Protein AF-A0A7X9H7F0-F1 (afdb_monomer_lite)

pLDDT: mean 79.14, std 11.15, range [50.72, 95.81]

Secondary structure (DSSP, 8-state):
-HHHHHHHHHHHHHHHHHHH--TTTSS--TTTTT-TT----PPPPTT-----HHHHTT--HHHHHHT--TTTTT-TT-----PPPTT-----S--BPP--TT--S----EEEEESSPP----TTEEEEE--

Foldseek 3Di:
DVVVVVVVVVVVVVVVVVVVDPPPPDPDDCVNVVNPVPDDDDDDDPPGDDDPCVVVPPDDPVNVVVVDDCVNVVNPVPDPDPDADPVGDDDDDFAAAPPPPPDPDQEAGGEAEECDDDDDDDRRHHYDHDD

Radius of gyration: 42.51 Å; chains: 1; bounding box: 80×31×120 Å

Sequence (131 aa):
QAKAEAAAGAVQAELNTHKADKANPHGTTKAQIGLGNVDNKKQLGATEQAVDSAKLEGNTLAQVRAGVTKANVGLANVDNVKQMPISGGTFTGVAVAQANTSYTTRQLRNVIMSTANPSGGSNGDIWIKYK

Structure (mmCIF, N/CA/C/O backbone):
data_AF-A0A7X9H7F0-F1
#
_entry.id   AF-A0A7X9H7F0-F1
#
loop_
_atom_site.group_PDB
_atom_site.id
_atom_site.type_symbol
_atom_site.label_atom_id
_atom_site.label_alt_id
_atom_site.label_comp_id
_atom_site.label_asym_id
_atom_site.label_entity_id
_atom_site.label_seq_id
_atom_site.pdbx_PDB_ins_code
_atom_site.Cartn_x
_atom_site.Cartn_y
_atom_site.Cartn_z
_atom_site.occupancy
_atom_site.B_iso_or_equiv
_atom_site.auth_seq_id
_atom_site.auth_comp_id
_atom_site.auth_asym_id
_atom_site.auth_atom_id
_atom_site.pdbx_PDB_model_num
ATOM 1 N N . GLN A 1 1 ? -39.398 23.321 75.894 1.00 70.38 1 GLN A N 1
ATOM 2 C CA . GLN A 1 1 ? -38.224 22.428 75.846 1.00 70.38 1 GLN A CA 1
ATOM 3 C C . GLN A 1 1 ? -38.533 21.149 75.063 1.00 70.38 1 GLN A C 1
ATOM 5 O O . GLN A 1 1 ? -38.054 21.044 73.944 1.00 70.38 1 GLN A O 1
ATOM 10 N N . ALA A 1 2 ? -39.475 20.307 75.509 1.00 80.81 2 ALA A N 1
ATOM 11 C CA . ALA A 1 2 ? -39.865 19.065 74.814 1.00 80.81 2 ALA A CA 1
ATOM 12 C C . ALA A 1 2 ? -40.234 19.207 73.314 1.00 80.81 2 ALA A C 1
ATOM 14 O O . ALA A 1 2 ? -39.864 18.377 72.492 1.00 80.81 2 ALA A O 1
ATOM 15 N N . LYS A 1 3 ? -40.926 20.288 72.918 1.00 86.44 3 LYS A N 1
ATOM 16 C CA . LYS A 1 3 ? -41.304 20.528 71.508 1.00 86.44 3 LYS A CA 1
ATOM 17 C C . LYS A 1 3 ? -40.102 20.823 70.593 1.00 86.44 3 LYS A C 1
ATOM 19 O O . LYS A 1 3 ? -40.133 20.474 69.419 1.00 86.44 3 LYS A O 1
ATOM 24 N N . ALA A 1 4 ? -39.058 21.468 71.118 1.00 81.81 4 ALA A N 1
ATOM 25 C CA . ALA A 1 4 ? -37.856 21.807 70.353 1.00 81.81 4 ALA A CA 1
ATOM 26 C C . ALA A 1 4 ? -36.944 20.584 70.170 1.00 81.81 4 ALA A C 1
ATOM 28 O O . ALA A 1 4 ? -36.396 20.377 69.093 1.00 81.81 4 ALA A O 1
ATOM 29 N N . GLU A 1 5 ? -36.849 19.736 71.195 1.00 86.69 5 GLU A N 1
ATOM 30 C CA . GLU A 1 5 ? -36.119 18.463 71.142 1.00 86.69 5 GLU A CA 1
ATOM 31 C C . GLU A 1 5 ? -36.771 17.487 70.152 1.00 86.69 5 GLU A C 1
ATOM 33 O O . GLU A 1 5 ? -36.079 16.867 69.346 1.00 86.69 5 GLU A O 1
ATOM 38 N N . ALA A 1 6 ? -38.108 17.427 70.130 1.00 89.44 6 ALA A N 1
ATOM 39 C CA . ALA A 1 6 ? -38.850 16.648 69.140 1.00 89.44 6 ALA A CA 1
ATOM 40 C C . ALA A 1 6 ? -38.603 17.136 67.698 1.00 89.44 6 ALA A C 1
ATOM 42 O O . ALA A 1 6 ? -38.413 16.323 66.794 1.00 89.44 6 ALA A O 1
ATOM 43 N N . ALA A 1 7 ? -38.550 18.457 67.481 1.00 89.44 7 ALA A N 1
ATOM 44 C CA . ALA A 1 7 ? -38.240 19.032 66.172 1.00 89.44 7 ALA A CA 1
ATOM 45 C C . ALA A 1 7 ? -36.798 18.722 65.728 1.00 89.44 7 ALA A C 1
ATOM 47 O O . ALA A 1 7 ? -36.576 18.365 64.573 1.00 89.44 7 ALA A O 1
ATOM 48 N N . ALA A 1 8 ? -35.826 18.788 66.643 1.00 92.06 8 ALA A N 1
ATOM 49 C CA . ALA A 1 8 ? -34.439 18.423 66.352 1.00 92.06 8 ALA A CA 1
ATOM 50 C C . ALA A 1 8 ? -34.296 16.935 65.980 1.00 92.06 8 ALA A C 1
ATOM 52 O O . ALA A 1 8 ? -33.571 16.598 65.043 1.00 92.06 8 ALA A O 1
ATOM 53 N N . GLY A 1 9 ? -35.030 16.048 66.662 1.00 94.12 9 GLY A N 1
ATOM 54 C CA . GLY A 1 9 ? -35.072 14.620 66.334 1.00 94.12 9 GLY A CA 1
ATOM 55 C C . GLY A 1 9 ? -35.642 14.338 64.940 1.00 94.12 9 GLY A C 1
ATOM 56 O O . GLY A 1 9 ? -35.076 13.533 64.200 1.00 94.12 9 GLY A O 1
ATOM 57 N N . ALA A 1 10 ? -36.713 15.037 64.550 1.00 94.69 10 ALA A N 1
ATOM 58 C CA . ALA A 1 10 ? -37.312 14.911 63.220 1.00 94.69 10 ALA A CA 1
ATOM 59 C C . ALA A 1 10 ? -36.349 15.362 62.108 1.00 94.69 10 ALA A C 1
ATOM 61 O O . ALA A 1 10 ? -36.121 14.618 61.156 1.00 94.69 10 ALA A O 1
ATOM 62 N N . VAL A 1 11 ? -35.699 16.519 62.280 1.00 95.31 11 VAL A N 1
ATOM 63 C CA . VAL A 1 11 ? -34.692 17.024 61.329 1.00 95.31 11 VAL A CA 1
ATOM 64 C C . VAL A 1 11 ? -33.519 16.050 61.194 1.00 95.31 11 VAL A C 1
ATOM 66 O O . VAL A 1 11 ? -33.039 15.798 60.090 1.00 95.31 11 VAL A O 1
ATOM 69 N N . GLN A 1 12 ? -33.062 15.451 62.297 1.00 95.81 12 GLN A N 1
ATOM 70 C CA . GLN A 1 12 ? -31.977 14.471 62.252 1.00 95.81 12 GLN A CA 1
ATOM 71 C C . GLN A 1 12 ? -32.380 13.191 61.502 1.00 95.81 12 GLN A C 1
ATOM 73 O O . GLN A 1 12 ? -31.561 12.625 60.772 1.00 95.81 12 GLN A O 1
ATOM 78 N N . ALA A 1 13 ? -33.629 12.744 61.651 1.00 95.31 13 ALA A N 1
ATOM 79 C CA . ALA A 1 13 ? -34.166 11.594 60.926 1.00 95.31 13 ALA A CA 1
ATOM 80 C C . ALA A 1 13 ? -34.291 11.872 59.417 1.00 95.31 13 ALA A C 1
ATOM 82 O O . ALA A 1 13 ? -33.891 11.035 58.603 1.00 95.31 13 ALA A O 1
ATOM 83 N N . GLU A 1 14 ? -34.764 13.061 59.039 1.00 94.00 14 GLU A N 1
ATOM 84 C CA . GLU A 1 14 ? -34.819 13.507 57.641 1.00 94.00 14 GLU A CA 1
ATOM 85 C C . GLU A 1 14 ? -33.419 13.613 57.028 1.00 94.00 14 GLU A C 1
ATOM 87 O O . GLU A 1 14 ? -33.189 13.117 55.926 1.00 94.00 14 GLU A O 1
ATOM 92 N N . LEU A 1 15 ? -32.446 14.165 57.760 1.00 91.88 15 LEU A N 1
ATOM 93 C CA . LEU A 1 15 ? -31.061 14.266 57.295 1.00 91.88 15 LEU A CA 1
ATOM 94 C C . LEU A 1 15 ? -30.416 12.886 57.101 1.00 91.88 15 LEU A C 1
ATOM 96 O O . LEU A 1 15 ? -29.683 12.669 56.136 1.00 91.88 15 LEU A O 1
ATOM 100 N N . ASN A 1 16 ? -30.677 11.943 58.009 1.00 92.75 16 ASN A N 1
ATOM 101 C CA . ASN A 1 16 ? -30.185 10.571 57.884 1.00 92.75 16 ASN A CA 1
ATOM 102 C C . ASN A 1 16 ? -30.817 9.865 56.681 1.00 92.75 16 ASN A C 1
ATOM 104 O O . ASN A 1 16 ? -30.112 9.181 55.940 1.00 92.75 16 ASN A O 1
ATOM 108 N N . THR A 1 17 ? -32.111 10.096 56.454 1.00 89.38 17 THR A N 1
ATOM 109 C CA . THR A 1 17 ? -32.832 9.600 55.276 1.00 89.38 17 THR A CA 1
ATOM 110 C C . THR A 1 17 ? -32.236 10.182 53.999 1.00 89.38 17 THR A C 1
ATOM 112 O O . THR A 1 17 ? -31.879 9.426 53.106 1.00 89.38 17 THR A O 1
ATOM 115 N N . HIS A 1 18 ? -32.010 11.496 53.941 1.00 84.00 18 HIS A N 1
ATOM 116 C CA . HIS A 1 18 ? -31.382 12.158 52.798 1.00 84.00 18 HIS A CA 1
ATOM 117 C C . HIS A 1 18 ? -29.958 11.643 52.521 1.00 84.00 18 HIS A C 1
ATOM 119 O O . HIS A 1 18 ? -29.608 11.376 51.377 1.00 84.00 18 HIS A O 1
ATOM 125 N N . LYS A 1 19 ? -29.132 11.440 53.559 1.00 84.62 19 LYS A N 1
ATOM 126 C CA . LYS A 1 19 ? -27.779 10.865 53.407 1.00 84.62 19 LYS A CA 1
ATOM 127 C C . LYS A 1 19 ? -27.803 9.425 52.874 1.00 84.62 19 LYS A C 1
ATOM 129 O O . LYS A 1 19 ? -26.886 9.023 52.143 1.00 84.62 19 LYS A O 1
ATOM 134 N N . ALA A 1 20 ? -28.811 8.653 53.277 1.00 82.81 20 ALA A N 1
ATOM 135 C CA . ALA A 1 20 ? -29.013 7.268 52.867 1.00 82.81 20 ALA A CA 1
ATOM 136 C C . ALA A 1 20 ? -29.702 7.142 51.500 1.00 82.81 20 ALA A C 1
ATOM 138 O O . ALA A 1 20 ? -29.541 6.114 50.844 1.00 82.81 20 ALA A O 1
ATOM 139 N N . ASP A 1 21 ? -30.419 8.174 51.054 1.00 79.25 21 ASP A N 1
ATOM 140 C CA . ASP A 1 21 ? -31.083 8.195 49.759 1.00 79.25 21 ASP A CA 1
ATOM 141 C C . ASP A 1 21 ? -30.048 8.205 48.621 1.00 79.25 21 ASP A C 1
ATOM 143 O O . ASP A 1 21 ? -29.291 9.156 48.413 1.00 79.25 21 ASP A O 1
ATOM 147 N N . LYS A 1 22 ? -29.985 7.086 47.897 1.00 72.88 22 LYS A N 1
ATOM 148 C CA . LYS A 1 22 ? -29.167 6.902 46.689 1.00 72.88 22 LYS A CA 1
ATOM 149 C C . LYS A 1 22 ? -30.017 6.887 45.418 1.00 72.88 22 LYS A C 1
ATOM 151 O O . LYS A 1 22 ? -29.474 6.693 44.333 1.00 72.88 22 LYS A O 1
ATOM 156 N N . ALA A 1 23 ? -31.328 7.100 45.525 1.00 70.88 23 ALA A N 1
ATOM 157 C CA . ALA A 1 23 ? -32.246 7.021 44.398 1.00 70.88 23 ALA A CA 1
ATOM 158 C C . ALA A 1 23 ? -32.170 8.249 43.467 1.00 70.88 23 ALA A C 1
ATOM 160 O O . ALA A 1 23 ? -32.681 8.166 42.350 1.00 70.88 23 ALA A O 1
ATOM 161 N N . ASN A 1 24 ? -31.525 9.361 43.871 1.00 55.06 24 ASN A N 1
ATOM 162 C CA . ASN A 1 24 ? -31.467 10.583 43.054 1.00 55.06 24 ASN A CA 1
ATOM 163 C C . ASN A 1 24 ? -30.353 11.607 43.422 1.00 55.06 24 ASN A C 1
ATOM 165 O O . ASN A 1 24 ? -30.490 12.352 44.387 1.00 55.06 24 ASN A O 1
ATOM 169 N N . PRO A 1 25 ? -29.299 11.753 42.603 1.00 68.06 25 PRO A N 1
ATOM 170 C CA . PRO A 1 25 ? -28.444 10.686 42.140 1.00 68.06 25 PRO A CA 1
ATOM 171 C C . PRO A 1 25 ? -27.138 10.653 42.953 1.00 68.06 25 PRO A C 1
ATOM 173 O O . PRO A 1 25 ? -26.288 11.539 42.858 1.00 68.06 25 PRO A O 1
ATOM 176 N N . HIS A 1 26 ? -26.923 9.541 43.653 1.00 62.28 26 HIS A N 1
ATOM 177 C CA . HIS A 1 26 ? -25.583 9.009 43.876 1.00 62.28 26 HIS A CA 1
ATOM 178 C C . HIS A 1 26 ? -25.557 7.590 43.307 1.00 62.28 26 HIS A C 1
ATOM 180 O O . HIS A 1 26 ? -26.341 6.749 43.726 1.00 62.28 26 HIS A O 1
ATOM 186 N N . GLY A 1 27 ? -24.653 7.322 42.361 1.00 69.12 27 GLY A N 1
ATOM 187 C CA . GLY A 1 27 ? -24.560 6.011 41.707 1.00 69.12 27 GLY A CA 1
ATOM 188 C C . GLY A 1 27 ? -25.457 5.851 40.478 1.00 69.12 27 GLY A C 1
ATOM 189 O O . GLY A 1 27 ? -25.874 4.736 40.180 1.00 69.12 27 GLY A O 1
ATOM 190 N N . THR A 1 28 ? -25.745 6.943 39.757 1.00 80.56 28 THR A N 1
ATOM 191 C CA . THR A 1 28 ? -26.456 6.894 38.474 1.00 80.56 28 THR A CA 1
ATOM 192 C C . THR A 1 28 ? -25.793 5.882 37.543 1.00 80.56 28 THR A C 1
ATOM 194 O O . THR A 1 28 ? -24.600 5.951 37.251 1.00 80.56 28 THR A O 1
ATOM 197 N N . THR A 1 29 ? -26.578 4.924 37.080 1.00 79.81 29 THR A N 1
ATOM 198 C CA . THR A 1 29 ? -26.156 3.871 36.166 1.00 79.81 29 THR A CA 1
ATOM 199 C C . THR A 1 29 ? -26.287 4.345 34.724 1.00 79.81 29 THR A C 1
ATOM 201 O O . THR A 1 29 ? -27.082 5.229 34.402 1.00 79.81 29 THR A O 1
ATOM 204 N N . LYS A 1 30 ? -25.551 3.707 33.813 1.00 85.31 30 LYS A N 1
ATOM 205 C CA . LYS A 1 30 ? -25.670 3.971 32.373 1.00 85.31 30 LYS A CA 1
ATOM 206 C C . LYS A 1 30 ? -27.099 3.804 31.860 1.00 85.31 30 LYS A C 1
ATOM 208 O O . LYS A 1 30 ? -27.536 4.584 31.023 1.00 85.31 30 LYS A O 1
ATOM 213 N N . ALA A 1 31 ? -27.832 2.824 32.389 1.00 84.25 31 ALA A N 1
ATOM 214 C CA . ALA A 1 31 ? -29.228 2.598 32.035 1.00 84.25 31 ALA A CA 1
ATOM 215 C C . ALA A 1 31 ? -30.110 3.808 32.385 1.00 84.25 31 ALA A C 1
ATOM 217 O O . ALA A 1 31 ? -30.917 4.226 31.560 1.00 84.25 31 ALA A O 1
ATOM 218 N N . GLN A 1 32 ? -29.906 4.419 33.558 1.00 83.31 32 GLN A N 1
ATOM 219 C CA . GLN A 1 32 ? -30.696 5.569 34.020 1.00 83.31 32 GLN A CA 1
ATOM 220 C C . GLN A 1 32 ? -30.533 6.818 33.145 1.00 83.31 32 GLN A C 1
ATOM 222 O O . GLN A 1 32 ? -31.470 7.598 33.031 1.00 83.31 32 GLN A O 1
ATOM 227 N N . ILE A 1 33 ? -29.376 7.000 32.504 1.00 86.44 33 ILE A N 1
ATOM 228 C CA . ILE A 1 33 ? -29.113 8.128 31.593 1.00 86.44 33 ILE A CA 1
ATOM 229 C C . ILE A 1 33 ? -29.274 7.753 30.111 1.00 86.44 33 ILE A C 1
ATOM 231 O O . ILE A 1 33 ? -28.800 8.474 29.238 1.00 86.44 33 ILE A O 1
ATOM 235 N N . GLY A 1 34 ? -29.904 6.610 29.808 1.00 87.81 34 GLY A N 1
ATOM 236 C CA . GLY A 1 34 ? -30.136 6.158 28.429 1.00 87.81 34 GLY A CA 1
ATOM 237 C C . GLY A 1 34 ? -28.879 5.674 27.693 1.00 87.81 34 GLY A C 1
ATOM 238 O O . GLY A 1 34 ? -28.929 5.406 26.498 1.00 87.81 34 GLY A O 1
ATOM 239 N N . LEU A 1 35 ? -27.756 5.510 28.396 1.00 89.25 35 LEU A N 1
ATOM 240 C CA . LEU A 1 35 ? -26.477 5.032 27.861 1.00 89.25 35 LEU A CA 1
ATOM 241 C C . LEU A 1 35 ? -26.254 3.532 28.113 1.00 89.25 35 LEU A C 1
ATOM 243 O O . LEU A 1 35 ? -25.117 3.066 28.088 1.00 89.25 35 LEU A O 1
ATOM 247 N N . GLY A 1 36 ? -27.315 2.763 28.384 1.00 88.81 36 GLY A N 1
ATOM 248 C CA . GLY A 1 36 ? -27.226 1.343 28.756 1.00 88.81 36 GLY A CA 1
ATOM 249 C C . GLY A 1 36 ? -26.474 0.469 27.743 1.00 88.81 36 GLY A C 1
ATOM 250 O O . GLY A 1 36 ? -25.780 -0.457 28.145 1.00 88.81 36 GLY A O 1
ATOM 251 N N . ASN A 1 37 ? -26.541 0.823 26.457 1.00 90.69 37 ASN A N 1
ATOM 252 C CA . ASN A 1 37 ? -25.851 0.124 25.366 1.00 90.69 37 ASN A CA 1
ATOM 253 C C . ASN A 1 37 ? -24.471 0.715 25.028 1.00 90.69 37 ASN A C 1
ATOM 255 O O . ASN A 1 37 ? -23.821 0.258 24.092 1.00 90.69 37 ASN A O 1
ATOM 259 N N . VAL A 1 38 ? -24.035 1.767 25.727 1.00 86.19 38 VAL A N 1
ATOM 260 C CA . VAL A 1 38 ? -22.776 2.453 25.426 1.00 86.19 38 VAL A CA 1
ATOM 261 C C . VAL A 1 38 ? -21.656 1.838 26.252 1.00 86.19 38 VAL A C 1
ATOM 263 O O . VAL A 1 38 ? -21.650 1.918 27.483 1.00 86.19 38 VAL A O 1
ATOM 266 N N . ASP A 1 39 ? -20.667 1.261 25.577 1.00 83.56 39 ASP A N 1
ATOM 267 C CA . ASP A 1 39 ? -19.459 0.729 26.206 1.00 83.56 39 ASP A CA 1
ATOM 268 C C . ASP A 1 39 ? -18.607 1.830 26.854 1.00 83.56 39 ASP A C 1
ATOM 270 O O . ASP A 1 39 ? -18.569 2.968 26.395 1.00 83.56 39 ASP A O 1
ATOM 274 N N . ASN A 1 40 ? -17.882 1.498 27.931 1.00 81.56 40 ASN A N 1
ATOM 275 C CA . ASN A 1 40 ? -16.897 2.421 28.510 1.00 81.56 40 ASN A CA 1
ATOM 276 C C . ASN A 1 40 ? -15.524 2.172 27.875 1.00 81.56 40 ASN A C 1
ATOM 278 O O . ASN A 1 40 ? -14.730 1.390 28.399 1.00 81.56 40 ASN A O 1
ATOM 282 N N . LYS A 1 41 ? -15.262 2.788 26.723 1.00 82.38 41 LYS A N 1
ATOM 283 C CA . LYS A 1 41 ? -13.976 2.675 26.018 1.00 82.38 41 LYS A CA 1
ATOM 284 C C . LYS A 1 41 ? -13.304 4.044 25.931 1.00 82.38 41 LYS A C 1
ATOM 286 O O . LYS A 1 41 ? -13.987 5.066 25.911 1.00 82.38 41 LYS A O 1
ATOM 291 N N . LYS A 1 42 ? -11.965 4.061 25.876 1.00 81.19 42 LYS A N 1
ATOM 292 C CA . LYS A 1 42 ? -11.192 5.287 25.619 1.00 81.19 42 LYS A CA 1
ATOM 293 C C . LYS A 1 42 ? -11.671 5.883 24.294 1.00 81.19 42 LYS A C 1
ATOM 295 O O . LYS A 1 42 ? -11.562 5.236 23.257 1.00 81.19 42 LYS A O 1
ATOM 300 N N . GLN A 1 43 ? -12.210 7.096 24.347 1.00 81.25 43 GLN A N 1
ATOM 301 C CA . GLN A 1 43 ? -12.501 7.872 23.146 1.00 81.25 43 GLN A CA 1
ATOM 302 C C . GLN A 1 43 ? -11.195 8.423 22.572 1.00 81.25 43 GLN A C 1
ATOM 304 O O . GLN A 1 43 ? -10.237 8.668 23.311 1.00 81.25 43 GLN A O 1
ATOM 309 N N . LEU A 1 44 ? -11.155 8.596 21.252 1.00 81.31 44 LEU A N 1
ATOM 310 C CA . LEU A 1 44 ? -10.027 9.254 20.610 1.00 81.31 44 LEU A CA 1
ATOM 311 C C . LEU A 1 44 ? -9.976 10.731 21.016 1.00 81.31 44 LEU A C 1
ATOM 313 O O . LEU A 1 44 ? -10.999 11.416 21.027 1.00 81.31 44 LEU A O 1
ATOM 317 N N . GLY A 1 45 ? -8.786 11.217 21.353 1.00 83.50 45 GLY A N 1
ATOM 318 C CA . GLY A 1 45 ? -8.524 12.636 21.571 1.00 83.50 45 GLY A CA 1
ATOM 319 C C . GLY A 1 45 ? -8.620 13.438 20.270 1.00 83.50 45 GLY A C 1
ATOM 320 O O . GLY A 1 45 ? -8.527 12.886 19.180 1.00 83.50 45 GLY A O 1
ATOM 321 N N . ALA A 1 46 ? -8.753 14.763 20.379 1.00 81.38 46 ALA A N 1
ATOM 322 C CA . ALA A 1 46 ? -8.959 15.662 19.233 1.00 81.38 46 ALA A CA 1
ATOM 323 C C . ALA A 1 46 ? -7.841 15.625 18.168 1.00 81.38 46 ALA A C 1
ATOM 325 O O . ALA A 1 46 ? -8.052 16.058 17.039 1.00 81.38 46 ALA A O 1
ATOM 326 N N . THR A 1 47 ? -6.654 15.130 18.524 1.00 83.62 47 THR A N 1
ATOM 327 C CA . THR A 1 47 ? -5.500 14.974 17.626 1.00 83.62 47 THR A CA 1
ATOM 328 C C . THR A 1 47 ? -5.219 13.518 17.251 1.00 83.62 47 THR A C 1
ATOM 330 O O . THR A 1 47 ? -4.333 13.257 16.438 1.00 83.62 47 THR A O 1
ATOM 333 N N . GLU A 1 48 ? -5.949 12.564 17.831 1.00 80.12 48 GLU A N 1
ATOM 334 C CA . GLU A 1 48 ? -5.830 11.151 17.492 1.00 80.12 48 GLU A CA 1
ATOM 335 C C . GLU A 1 48 ? -6.685 10.872 16.247 1.00 80.12 48 GLU A C 1
ATOM 337 O O . GLU A 1 48 ? -7.814 11.344 16.123 1.00 80.12 48 GLU A O 1
ATOM 342 N N . GLN A 1 49 ? -6.148 10.102 15.301 1.00 77.75 49 GLN A N 1
ATOM 343 C CA . GLN A 1 49 ? -6.886 9.686 14.110 1.00 77.75 49 GLN A CA 1
ATOM 344 C C . GLN A 1 49 ? -7.420 8.279 14.314 1.00 77.75 49 GLN A C 1
ATOM 346 O O . GLN A 1 49 ? -6.686 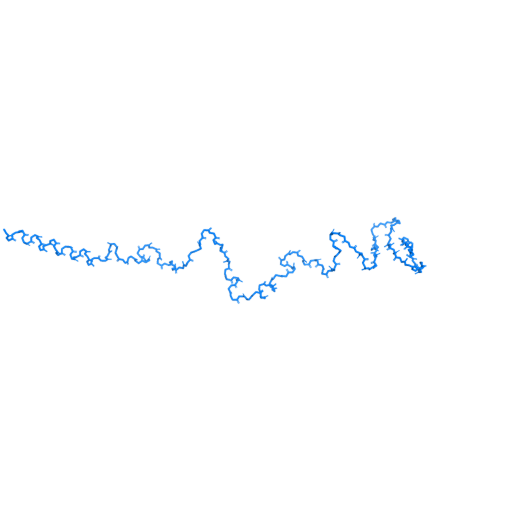7.390 14.751 1.00 77.75 49 GLN A O 1
ATOM 351 N N . ALA A 1 50 ? -8.694 8.077 13.980 1.00 70.38 50 ALA A N 1
ATOM 352 C CA . ALA A 1 50 ? -9.279 6.749 13.951 1.00 70.38 50 ALA A CA 1
ATOM 353 C C . ALA A 1 50 ? -8.593 5.970 12.832 1.00 70.38 50 ALA A C 1
ATOM 355 O O . ALA A 1 50 ? -8.880 6.158 11.651 1.00 70.38 50 ALA A O 1
ATOM 356 N N . VAL A 1 51 ? -7.649 5.117 13.206 1.00 69.81 51 VAL A N 1
ATOM 357 C CA . VAL A 1 51 ? -7.224 4.037 12.330 1.00 69.81 51 VAL A CA 1
ATOM 358 C C . VAL A 1 51 ? -8.304 2.966 12.397 1.00 69.81 51 VAL A C 1
ATOM 360 O O . VAL A 1 51 ? -8.847 2.700 13.467 1.00 69.81 51 VAL A O 1
ATOM 363 N N . ASP A 1 52 ? -8.650 2.378 11.254 1.00 69.06 52 ASP A N 1
ATOM 364 C CA . ASP A 1 52 ? -9.472 1.170 11.223 1.00 69.06 52 ASP A CA 1
ATOM 365 C C . ASP A 1 52 ? -8.635 0.043 11.834 1.00 69.06 52 ASP A C 1
ATOM 367 O O . ASP A 1 52 ? -7.918 -0.683 11.138 1.00 69.06 52 ASP A O 1
ATOM 371 N N . SER A 1 53 ? -8.645 -0.027 13.165 1.00 61.34 53 SER A N 1
ATOM 372 C CA . SER A 1 53 ? -7.861 -0.981 13.931 1.00 61.34 53 SER A CA 1
ATOM 373 C C . SER A 1 53 ? -8.206 -2.396 13.496 1.00 61.34 53 SER A C 1
ATOM 375 O O . SER A 1 53 ? -7.320 -3.224 13.468 1.00 61.34 53 SER A O 1
ATOM 377 N N . ALA A 1 54 ? -9.419 -2.677 13.011 1.00 64.75 54 ALA A N 1
ATOM 378 C CA . ALA A 1 54 ? -9.769 -4.003 12.503 1.00 64.75 54 ALA A CA 1
ATOM 379 C C . ALA A 1 54 ? -8.917 -4.443 11.294 1.00 64.75 54 ALA A C 1
ATOM 381 O O . ALA A 1 54 ? -8.745 -5.639 11.064 1.00 64.75 54 ALA A O 1
ATOM 382 N N . LYS A 1 55 ? -8.349 -3.502 10.526 1.00 65.19 55 LYS A N 1
ATOM 383 C CA . LYS A 1 55 ? -7.424 -3.808 9.418 1.00 65.19 55 LYS A CA 1
ATOM 384 C C . LYS A 1 55 ? -5.970 -3.963 9.864 1.00 65.19 55 LYS A C 1
ATOM 386 O O . LYS A 1 55 ? -5.180 -4.580 9.147 1.00 65.19 55 LYS A O 1
ATOM 391 N N . LEU A 1 56 ? -5.601 -3.407 11.017 1.00 70.69 56 LEU A N 1
ATOM 392 C CA . LEU A 1 56 ? -4.215 -3.348 11.498 1.00 70.69 56 LEU A CA 1
ATOM 393 C C . LEU A 1 56 ? -3.959 -4.239 12.726 1.00 70.69 56 LEU A C 1
ATOM 395 O O . LEU A 1 56 ? -2.857 -4.756 12.887 1.00 70.69 56 LEU A O 1
ATOM 399 N N . GLU A 1 57 ? -4.960 -4.452 13.574 1.00 71.50 57 GLU A N 1
ATOM 400 C CA . GLU A 1 57 ? -4.917 -5.306 14.757 1.00 71.50 57 GLU A CA 1
ATOM 401 C C . GLU A 1 57 ? -4.755 -6.765 14.332 1.00 71.50 57 GLU A C 1
ATOM 403 O O . GLU A 1 57 ? -5.478 -7.281 13.483 1.00 71.50 57 GLU A O 1
ATOM 408 N N . GLY A 1 58 ? -3.749 -7.429 14.903 1.00 72.69 58 GLY A N 1
ATOM 409 C CA . GLY A 1 58 ? -3.397 -8.812 14.569 1.00 72.69 58 GLY A CA 1
ATOM 410 C C . GLY A 1 58 ? -2.531 -8.977 13.316 1.00 72.69 58 GLY A C 1
ATOM 411 O O . GLY A 1 58 ? -2.013 -10.071 13.094 1.00 72.69 58 GLY A O 1
ATOM 412 N N . ASN A 1 59 ? -2.302 -7.915 12.537 1.00 76.69 59 ASN A N 1
ATOM 413 C CA . ASN A 1 59 ? -1.392 -7.947 11.396 1.00 76.69 59 ASN A CA 1
ATOM 414 C C . ASN A 1 59 ? -0.001 -7.431 11.786 1.00 76.69 59 ASN A C 1
ATOM 416 O O . ASN A 1 59 ? 0.185 -6.315 12.265 1.00 76.69 59 ASN A O 1
ATOM 420 N N . THR A 1 60 ? 1.015 -8.244 11.527 1.00 83.88 60 THR A N 1
ATOM 421 C CA . THR A 1 60 ? 2.419 -7.840 11.593 1.00 83.88 60 THR A CA 1
ATOM 422 C C . THR A 1 60 ? 2.737 -6.814 10.502 1.00 83.88 60 THR A C 1
ATOM 424 O O . THR A 1 60 ? 2.097 -6.763 9.449 1.00 83.88 60 THR A O 1
ATOM 427 N N . LEU A 1 61 ? 3.813 -6.044 10.690 1.00 81.44 61 LEU A N 1
ATOM 428 C CA . LEU A 1 61 ? 4.330 -5.123 9.669 1.00 81.44 61 LEU A CA 1
ATOM 429 C C . LEU A 1 61 ? 4.586 -5.817 8.315 1.00 81.44 61 LEU A C 1
ATOM 431 O O . LEU A 1 61 ? 4.437 -5.201 7.260 1.00 81.44 61 LEU A O 1
ATOM 435 N N . ALA A 1 62 ? 4.950 -7.103 8.337 1.00 83.25 62 ALA A N 1
ATOM 436 C CA . ALA A 1 62 ? 5.138 -7.907 7.136 1.00 83.25 62 ALA A CA 1
ATOM 437 C C . ALA A 1 62 ? 3.815 -8.164 6.396 1.00 83.25 62 ALA A C 1
ATOM 439 O O . ALA A 1 62 ? 3.768 -8.004 5.178 1.00 83.25 62 ALA A O 1
ATOM 440 N N . GLN A 1 63 ? 2.737 -8.488 7.117 1.00 83.00 63 GLN A N 1
ATOM 441 C CA . GLN A 1 63 ? 1.406 -8.704 6.533 1.00 83.00 63 GLN A CA 1
ATOM 442 C C . GLN A 1 63 ? 0.843 -7.419 5.915 1.00 83.00 63 GLN A C 1
ATOM 444 O O . GLN A 1 63 ? 0.330 -7.451 4.798 1.00 83.00 63 GLN A O 1
ATOM 449 N N . VAL A 1 64 ? 1.027 -6.273 6.581 1.00 83.50 64 VAL A N 1
ATOM 450 C CA . VAL A 1 64 ? 0.611 -4.966 6.043 1.00 83.50 64 VAL A CA 1
ATOM 451 C C . VAL A 1 64 ? 1.356 -4.640 4.744 1.00 83.50 64 VAL A C 1
ATOM 453 O O . VAL A 1 64 ? 0.739 -4.231 3.764 1.00 83.50 64 VAL A O 1
ATOM 456 N N . ARG A 1 65 ? 2.676 -4.865 4.696 1.00 84.19 65 ARG A N 1
ATOM 457 C CA . ARG A 1 65 ? 3.483 -4.619 3.486 1.00 84.19 65 ARG A CA 1
ATOM 458 C C . ARG A 1 65 ? 3.148 -5.578 2.348 1.00 84.19 65 ARG A C 1
ATOM 460 O O . ARG A 1 65 ? 3.104 -5.145 1.203 1.00 84.19 65 ARG A O 1
ATOM 467 N N . ALA A 1 66 ? 2.890 -6.848 2.651 1.00 84.06 66 ALA A N 1
ATOM 468 C CA . ALA A 1 66 ? 2.493 -7.833 1.648 1.00 84.06 66 ALA A CA 1
ATOM 469 C C . ALA A 1 66 ? 1.145 -7.484 0.990 1.00 84.06 66 ALA A C 1
ATOM 471 O O . ALA A 1 66 ? 0.954 -7.755 -0.193 1.00 84.06 66 ALA A O 1
ATOM 472 N N . GLY A 1 67 ? 0.237 -6.843 1.735 1.00 82.50 67 GLY A N 1
ATOM 473 C CA . GLY A 1 67 ? -1.051 -6.372 1.220 1.00 82.50 67 GLY A CA 1
ATOM 474 C C . GLY A 1 67 ? -0.967 -5.164 0.280 1.00 82.50 67 GLY A C 1
ATOM 475 O O . GLY A 1 67 ? -1.934 -4.883 -0.424 1.00 82.50 67 GLY A O 1
ATOM 476 N N . VAL A 1 68 ? 0.167 -4.454 0.236 1.00 89.81 68 VAL A N 1
ATOM 477 C CA . VAL A 1 68 ? 0.391 -3.327 -0.681 1.00 89.81 68 VAL A CA 1
ATOM 478 C C . VAL A 1 68 ? 1.222 -3.804 -1.870 1.00 89.81 68 VAL A C 1
ATOM 480 O O . VAL A 1 68 ? 2.450 -3.777 -1.867 1.00 89.81 68 VAL A O 1
ATOM 483 N N . THR A 1 69 ? 0.534 -4.250 -2.915 1.00 91.31 69 THR A N 1
ATOM 484 C CA . THR A 1 69 ? 1.130 -4.647 -4.197 1.00 91.31 69 THR A CA 1
ATOM 485 C C . THR A 1 69 ? 1.112 -3.492 -5.202 1.00 91.31 69 THR A C 1
ATOM 487 O O . THR A 1 69 ? 0.426 -2.486 -5.011 1.00 91.31 69 THR A O 1
ATOM 490 N N . LYS A 1 70 ? 1.805 -3.650 -6.339 1.00 91.19 70 LYS A N 1
ATOM 491 C CA . LYS A 1 70 ? 1.740 -2.685 -7.451 1.00 91.19 70 LYS A CA 1
ATOM 492 C C . LYS A 1 70 ? 0.319 -2.438 -7.951 1.00 91.19 70 LYS A C 1
ATOM 494 O O . LYS A 1 70 ? 0.005 -1.321 -8.346 1.00 91.19 70 LYS A O 1
ATOM 499 N N . ALA A 1 71 ? -0.537 -3.458 -7.917 1.00 94.06 71 ALA A N 1
ATOM 500 C CA . ALA A 1 71 ? -1.928 -3.315 -8.320 1.00 94.06 71 ALA A CA 1
ATOM 501 C C . ALA A 1 71 ? -2.703 -2.408 -7.360 1.00 94.06 71 ALA A C 1
ATOM 503 O O . ALA A 1 71 ? -3.464 -1.559 -7.814 1.00 94.06 71 ALA A O 1
ATOM 504 N N . ASN A 1 72 ? -2.446 -2.516 -6.051 1.00 91.75 72 ASN A N 1
ATOM 505 C CA . ASN A 1 72 ? -3.118 -1.691 -5.045 1.00 91.75 72 ASN A CA 1
ATOM 506 C C . ASN A 1 72 ? -2.831 -0.194 -5.220 1.00 91.75 72 ASN A C 1
ATOM 508 O O . ASN A 1 72 ? -3.677 0.624 -4.878 1.00 91.75 72 ASN A O 1
ATOM 512 N N . VAL A 1 73 ? -1.662 0.158 -5.763 1.00 93.88 73 VAL A N 1
ATOM 513 C CA . VAL A 1 73 ? -1.242 1.551 -5.996 1.00 93.88 73 VAL A CA 1
ATOM 514 C C . VAL A 1 73 ? -1.363 1.988 -7.463 1.00 93.88 73 VAL A C 1
ATOM 516 O O . VAL A 1 73 ? -0.835 3.032 -7.833 1.00 93.88 73 VAL A O 1
ATOM 519 N N . GLY A 1 74 ? -2.035 1.203 -8.315 1.00 94.62 74 GLY A N 1
ATOM 520 C CA . GLY A 1 74 ? -2.272 1.556 -9.722 1.00 94.62 74 GLY A CA 1
ATOM 521 C C . GLY A 1 74 ? -1.048 1.452 -10.642 1.00 94.62 74 GLY A C 1
ATOM 522 O O . GLY A 1 74 ? -1.084 1.945 -11.762 1.00 94.62 74 GLY A O 1
ATOM 523 N N . LEU A 1 75 ? 0.024 0.792 -10.200 1.00 94.19 75 LEU A N 1
ATOM 524 C CA . LEU A 1 75 ? 1.277 0.610 -10.944 1.00 94.19 75 LEU A CA 1
ATOM 525 C C . LEU A 1 75 ? 1.420 -0.811 -11.518 1.00 94.19 75 LEU A C 1
ATOM 527 O O . LEU A 1 75 ? 2.533 -1.279 -11.749 1.00 94.19 75 LEU A O 1
ATOM 531 N N . ALA A 1 76 ? 0.315 -1.541 -11.714 1.00 94.56 76 ALA A N 1
ATOM 532 C CA . ALA A 1 76 ? 0.345 -2.931 -12.191 1.00 94.56 76 ALA A CA 1
ATOM 533 C C . A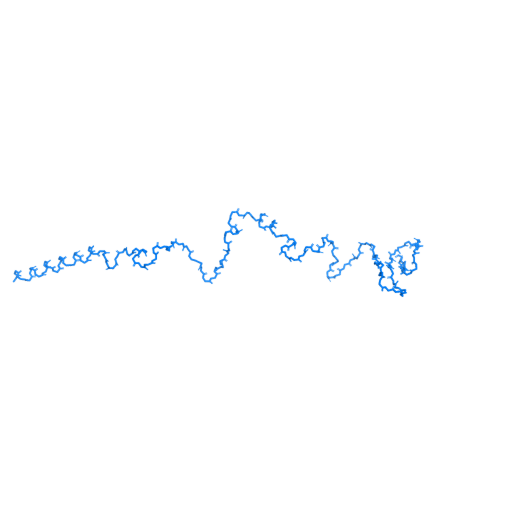LA A 1 76 ? 0.980 -3.093 -13.583 1.00 94.56 76 ALA A C 1
ATOM 535 O O . ALA A 1 76 ? 1.526 -4.150 -13.878 1.00 94.56 76 ALA A O 1
ATOM 536 N N . ASN A 1 77 ? 0.919 -2.056 -14.417 1.00 92.56 77 ASN A N 1
ATOM 537 C CA . ASN A 1 77 ? 1.502 -2.025 -15.758 1.00 92.56 77 ASN A CA 1
ATOM 538 C C . ASN A 1 77 ? 2.963 -1.541 -15.784 1.00 92.56 77 ASN A C 1
ATOM 540 O O . ASN A 1 77 ? 3.528 -1.389 -16.864 1.00 92.56 77 ASN A O 1
ATOM 544 N N . VAL A 1 78 ? 3.555 -1.235 -14.626 1.00 91.56 78 VAL A N 1
ATOM 545 C CA . VAL A 1 78 ? 4.925 -0.726 -14.537 1.00 91.56 78 VAL A CA 1
ATOM 546 C C . VAL A 1 78 ? 5.879 -1.863 -14.184 1.00 91.56 78 VAL A C 1
ATOM 548 O O . VAL A 1 78 ? 5.843 -2.414 -13.077 1.00 91.56 78 VAL A O 1
ATOM 551 N N . ASP A 1 79 ? 6.776 -2.171 -15.118 1.00 89.12 79 ASP A N 1
ATOM 552 C CA . ASP A 1 79 ? 7.842 -3.150 -14.921 1.00 89.12 79 ASP A CA 1
ATOM 553 C C . ASP A 1 79 ? 8.923 -2.638 -13.960 1.00 89.12 79 ASP A C 1
ATOM 555 O O . ASP A 1 79 ? 9.290 -1.459 -13.951 1.00 89.12 79 ASP A O 1
ATOM 559 N N . ASN A 1 80 ? 9.501 -3.555 -13.176 1.00 89.00 80 ASN A N 1
ATOM 560 C CA . ASN A 1 80 ? 10.669 -3.258 -12.346 1.00 89.00 80 ASN A CA 1
ATOM 561 C C . ASN A 1 80 ? 11.938 -3.296 -13.193 1.00 89.00 80 ASN A C 1
ATOM 563 O O . ASN A 1 80 ? 12.680 -4.277 -13.187 1.00 89.00 80 ASN A O 1
ATOM 567 N N . VAL A 1 81 ? 12.195 -2.203 -13.896 1.00 83.69 81 VAL A N 1
ATOM 568 C CA . VAL A 1 81 ? 13.442 -1.995 -14.631 1.00 83.69 81 VAL A CA 1
ATOM 569 C C . VAL A 1 81 ? 14.269 -0.910 -13.957 1.00 83.69 81 VAL A C 1
ATOM 571 O O . VAL A 1 81 ? 13.734 0.045 -13.392 1.00 83.69 81 VAL A O 1
ATOM 574 N N . LYS A 1 82 ? 15.597 -1.047 -14.002 1.00 82.88 82 LYS A N 1
ATOM 575 C CA . LYS A 1 82 ? 16.497 0.015 -13.549 1.00 82.88 82 LYS A CA 1
ATOM 576 C C . LYS A 1 82 ? 16.333 1.211 -14.489 1.00 82.88 82 LYS A C 1
ATOM 578 O O . LYS A 1 82 ? 16.828 1.186 -15.611 1.00 82.88 82 LYS A O 1
ATOM 583 N N . GLN A 1 83 ? 15.615 2.234 -14.036 1.00 82.38 83 GLN A N 1
ATOM 584 C CA . GLN A 1 83 ? 15.461 3.484 -14.775 1.00 82.38 83 GLN A CA 1
ATOM 585 C C . GLN A 1 83 ? 16.722 4.348 -14.642 1.00 82.38 83 GLN A C 1
ATOM 587 O O . GLN A 1 83 ? 17.470 4.243 -13.666 1.00 82.38 83 GLN A O 1
ATOM 592 N N . MET A 1 84 ? 16.969 5.203 -15.635 1.00 80.81 84 MET A N 1
ATOM 593 C CA . MET A 1 84 ? 18.032 6.202 -15.555 1.00 80.81 84 MET A CA 1
ATOM 594 C C . MET A 1 84 ? 17.690 7.228 -14.457 1.00 80.81 84 MET A C 1
ATOM 596 O O . MET A 1 84 ? 16.548 7.691 -14.419 1.00 80.81 84 MET A O 1
ATOM 600 N N . PRO A 1 85 ? 18.635 7.606 -13.572 1.00 84.88 85 PRO A N 1
ATOM 601 C CA . PRO A 1 85 ? 18.392 8.644 -12.573 1.00 84.88 85 PRO A CA 1
ATOM 602 C C . PRO A 1 85 ? 17.957 9.966 -13.215 1.00 84.88 85 PRO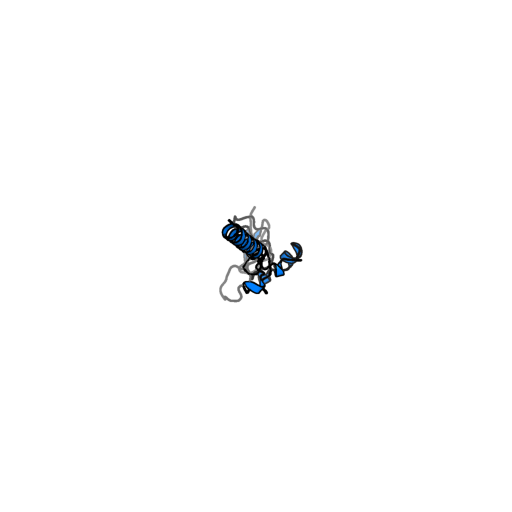 A C 1
ATOM 604 O O . PRO A 1 85 ? 18.515 10.375 -14.233 1.00 84.88 85 PRO A O 1
ATOM 607 N N . ILE A 1 86 ? 17.010 10.672 -12.585 1.00 85.00 86 ILE A N 1
ATOM 608 C CA . ILE A 1 86 ? 16.537 11.985 -13.063 1.00 85.00 86 ILE A CA 1
ATOM 609 C C . ILE A 1 86 ? 17.644 13.049 -13.060 1.00 85.00 86 ILE A C 1
ATOM 611 O O . ILE A 1 86 ? 17.633 13.962 -13.875 1.00 85.00 86 ILE A O 1
ATOM 615 N N . SER A 1 87 ? 18.639 12.896 -12.184 1.00 87.62 87 SER A N 1
ATOM 616 C CA . SER A 1 87 ? 19.845 13.729 -12.131 1.00 87.62 87 SER A CA 1
ATOM 617 C C . SER A 1 87 ? 20.803 13.498 -13.307 1.00 87.62 87 SER A C 1
ATOM 619 O O . SER A 1 87 ? 21.854 14.129 -13.367 1.00 87.62 87 SER A O 1
ATOM 621 N N . GLY A 1 88 ? 20.478 12.568 -14.210 1.00 73.56 88 GLY A N 1
ATOM 622 C CA . GLY A 1 88 ? 21.386 12.070 -15.232 1.00 73.56 88 GLY A CA 1
ATOM 623 C C . GLY A 1 88 ? 22.348 11.005 -14.696 1.00 73.56 88 GLY A C 1
ATOM 624 O O . GLY A 1 88 ? 22.519 10.821 -13.488 1.00 73.56 88 GLY A O 1
ATOM 625 N N . GLY A 1 89 ? 22.959 10.267 -15.621 1.00 76.94 89 GLY A N 1
ATOM 626 C CA . GLY A 1 89 ? 23.948 9.228 -15.348 1.00 76.94 89 GLY A CA 1
ATOM 627 C C . GLY A 1 89 ? 24.464 8.602 -16.644 1.00 76.94 89 GLY A C 1
ATOM 628 O O . GLY A 1 89 ? 24.024 8.956 -17.736 1.00 76.94 89 GLY A O 1
ATOM 629 N N . THR A 1 90 ? 25.396 7.658 -16.533 1.00 70.44 90 THR A N 1
ATOM 630 C CA . THR A 1 90 ? 25.922 6.935 -17.697 1.00 70.44 90 THR A CA 1
ATOM 631 C C . THR A 1 90 ? 24.938 5.851 -18.128 1.00 70.44 90 THR A C 1
ATOM 633 O O . THR A 1 90 ? 24.674 4.908 -17.377 1.00 70.44 90 THR A O 1
ATOM 636 N N . PHE A 1 91 ? 24.411 5.956 -19.348 1.00 70.12 91 PHE A N 1
ATOM 637 C CA . PHE A 1 91 ? 23.666 4.862 -19.964 1.00 70.12 91 PHE A CA 1
ATOM 638 C C . PHE A 1 91 ? 24.624 3.688 -20.212 1.00 70.12 91 PHE A C 1
ATOM 640 O O . PHE A 1 91 ? 25.618 3.825 -20.921 1.00 70.12 91 PHE A O 1
ATOM 647 N N . THR A 1 92 ? 24.349 2.541 -19.595 1.00 63.00 92 THR A N 1
ATOM 648 C CA . THR A 1 92 ? 25.134 1.310 -19.754 1.00 63.00 92 THR A CA 1
ATOM 649 C C . THR A 1 92 ? 24.232 0.265 -20.405 1.00 63.00 92 THR A C 1
ATOM 651 O O . THR A 1 92 ? 23.342 -0.280 -19.762 1.00 63.00 92 THR A O 1
ATOM 654 N N . GLY A 1 93 ? 24.391 0.050 -21.714 1.00 66.44 93 GLY A N 1
ATOM 655 C CA . GLY A 1 93 ? 23.536 -0.849 -22.497 1.00 66.44 93 GLY A CA 1
ATOM 656 C C . GLY A 1 93 ? 23.466 -0.474 -23.979 1.00 66.44 93 GLY A C 1
ATOM 657 O O . GLY A 1 93 ? 24.128 0.461 -24.423 1.00 66.44 93 GLY A O 1
ATOM 658 N N . VAL A 1 94 ? 22.652 -1.200 -24.748 1.00 58.84 94 VAL A N 1
ATOM 659 C CA . VAL A 1 94 ? 22.369 -0.900 -26.162 1.00 58.84 94 VAL A CA 1
ATOM 660 C C . VAL A 1 94 ? 21.084 -0.072 -26.245 1.00 58.84 94 VAL A C 1
ATOM 662 O O . VAL A 1 94 ? 20.040 -0.509 -25.766 1.00 58.84 94 VAL A O 1
ATOM 665 N N . ALA A 1 95 ? 21.146 1.112 -26.859 1.00 68.69 95 ALA A N 1
ATOM 666 C CA . ALA A 1 95 ? 19.959 1.884 -27.218 1.00 68.69 95 ALA A CA 1
ATOM 667 C C . ALA A 1 95 ? 19.411 1.368 -28.560 1.00 68.69 95 ALA A C 1
ATOM 669 O O . ALA A 1 95 ? 19.894 1.740 -29.630 1.00 68.69 95 ALA A O 1
ATOM 670 N N . VAL A 1 96 ? 18.426 0.473 -28.497 1.00 57.44 96 VAL A N 1
ATOM 671 C CA . VAL A 1 96 ? 17.719 -0.046 -29.677 1.00 57.44 96 VAL A CA 1
ATOM 672 C C . VAL A 1 96 ? 16.466 0.801 -29.876 1.00 57.44 96 VAL A C 1
ATOM 674 O O . VAL A 1 96 ? 15.616 0.818 -28.984 1.00 57.44 96 VAL A O 1
ATOM 677 N N . ALA A 1 97 ? 16.322 1.510 -30.999 1.00 55.53 97 ALA A N 1
ATOM 678 C CA . ALA A 1 97 ? 15.029 2.125 -31.299 1.00 55.53 97 ALA A CA 1
ATOM 679 C C . ALA A 1 97 ? 14.117 1.044 -31.901 1.00 55.53 97 ALA A C 1
ATOM 681 O O . ALA A 1 97 ? 14.512 0.216 -32.725 1.00 55.53 97 ALA A O 1
ATOM 682 N N . GLN A 1 98 ? 12.881 0.986 -31.416 1.00 58.47 98 GLN A N 1
ATOM 683 C CA . GLN A 1 98 ? 11.916 0.004 -31.897 1.00 58.47 98 GLN A C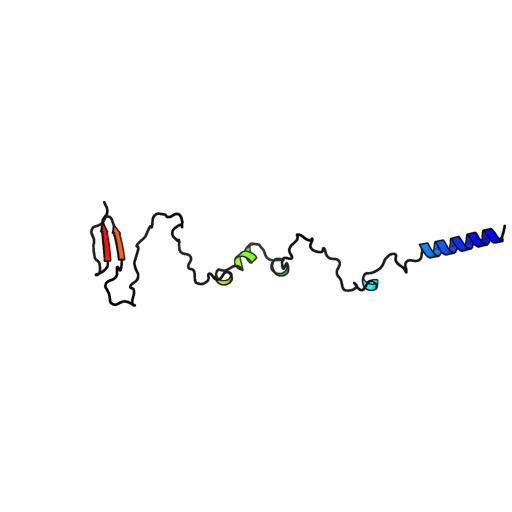A 1
ATOM 684 C C . GLN A 1 98 ? 11.459 0.393 -33.305 1.00 58.47 98 GLN A C 1
ATOM 686 O O . GLN A 1 98 ? 11.327 1.576 -33.624 1.00 58.47 98 GLN A O 1
ATOM 691 N N . ALA A 1 99 ? 11.210 -0.602 -34.159 1.00 55.22 99 ALA A N 1
ATOM 692 C CA . ALA A 1 99 ? 10.632 -0.352 -35.470 1.00 55.22 99 ALA A CA 1
ATOM 693 C C . ALA A 1 99 ? 9.256 0.305 -35.292 1.00 55.22 99 ALA A C 1
ATOM 695 O O . ALA A 1 99 ? 8.330 -0.306 -34.763 1.00 55.22 99 ALA A O 1
ATOM 696 N N . ASN A 1 100 ? 9.124 1.555 -35.729 1.00 54.75 100 ASN A N 1
ATOM 697 C CA . ASN A 1 100 ? 7.837 2.224 -35.783 1.00 54.75 100 ASN A CA 1
ATOM 698 C C . ASN A 1 100 ? 7.076 1.682 -36.997 1.00 54.75 100 ASN A C 1
ATOM 700 O O . ASN A 1 100 ? 7.315 2.098 -38.129 1.00 54.75 100 ASN A O 1
ATOM 704 N N . THR A 1 101 ? 6.195 0.711 -36.772 1.00 58.28 101 THR A N 1
ATOM 705 C CA . THR A 1 101 ? 5.414 0.058 -37.833 1.00 58.28 101 THR A CA 1
ATOM 706 C C . THR A 1 101 ? 4.368 0.981 -38.472 1.00 58.28 101 THR A C 1
ATOM 708 O O . THR A 1 101 ? 3.729 0.579 -39.442 1.00 58.28 101 THR A O 1
ATOM 711 N N . SER A 1 102 ? 4.208 2.214 -37.972 1.00 58.00 102 SER A N 1
ATOM 712 C CA . SER A 1 102 ? 3.153 3.147 -38.385 1.00 58.00 102 SER A CA 1
ATOM 713 C C . SER A 1 102 ? 3.557 4.189 -39.439 1.00 58.00 102 SER A C 1
ATOM 715 O O . SER A 1 102 ? 2.679 4.921 -39.889 1.00 58.00 102 SER A O 1
ATOM 717 N N . TYR A 1 103 ? 4.826 4.294 -39.863 1.00 50.72 103 TYR A N 1
ATOM 718 C CA . TYR A 1 103 ? 5.236 5.322 -40.841 1.00 50.72 103 TYR A CA 1
ATOM 719 C C . TYR A 1 103 ? 6.085 4.778 -42.002 1.00 50.72 103 TYR A C 1
ATOM 721 O O . TYR A 1 103 ? 6.993 3.973 -41.821 1.00 50.72 103 TYR A O 1
ATOM 729 N N . THR A 1 104 ? 5.797 5.266 -43.214 1.00 54.81 104 THR A N 1
ATOM 730 C CA . THR A 1 104 ? 6.413 4.879 -44.500 1.00 54.81 104 THR A CA 1
ATOM 731 C C . THR A 1 104 ? 7.675 5.675 -44.865 1.00 54.81 104 THR A C 1
ATOM 733 O O . THR A 1 104 ? 8.255 5.453 -45.929 1.00 54.81 104 THR A O 1
ATOM 736 N N . THR A 1 105 ? 8.132 6.599 -44.014 1.00 56.03 105 THR A N 1
ATOM 737 C CA . THR A 1 105 ? 9.322 7.432 -44.259 1.00 56.03 105 THR A CA 1
ATOM 738 C C . THR A 1 105 ? 10.495 7.059 -43.350 1.00 56.03 105 THR A C 1
ATOM 740 O O . THR A 1 105 ? 10.330 6.584 -42.230 1.00 56.03 105 THR A O 1
ATOM 743 N N . ARG A 1 106 ? 11.713 7.235 -43.880 1.00 57.53 106 ARG A N 1
ATOM 744 C CA . ARG A 1 106 ? 12.994 6.757 -43.328 1.00 57.53 106 ARG A CA 1
AT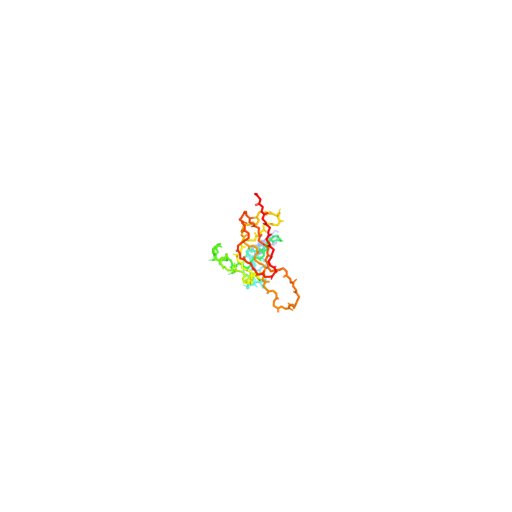OM 745 C C . ARG A 1 106 ? 13.296 7.406 -41.967 1.00 57.53 106 ARG A C 1
ATOM 747 O O . ARG A 1 106 ? 13.862 8.493 -41.923 1.00 57.53 106 ARG A O 1
ATOM 754 N N . GLN A 1 107 ? 12.932 6.744 -40.870 1.00 65.56 107 GLN A N 1
ATOM 755 C CA . GLN A 1 107 ? 13.289 7.146 -39.503 1.00 65.56 107 GLN A CA 1
ATOM 756 C C . GLN A 1 107 ? 14.535 6.401 -38.995 1.00 65.56 107 GLN A C 1
ATOM 758 O O . GLN A 1 107 ? 14.901 5.344 -39.515 1.00 65.56 107 GLN A O 1
ATOM 763 N N . LEU A 1 108 ? 15.185 6.973 -37.973 1.00 69.81 108 LEU A N 1
ATOM 764 C CA . LEU A 1 108 ? 16.308 6.352 -37.270 1.00 69.81 108 LEU A CA 1
ATOM 765 C C . LEU A 1 108 ? 15.824 5.121 -36.496 1.00 69.81 108 LEU A C 1
ATOM 767 O O . LEU A 1 108 ? 14.923 5.236 -35.668 1.00 69.81 108 LEU A O 1
ATOM 771 N N . ARG A 1 109 ? 16.424 3.957 -36.769 1.00 70.88 109 ARG A N 1
ATOM 772 C CA . ARG A 1 109 ? 16.102 2.692 -36.093 1.00 70.88 109 ARG A CA 1
ATOM 773 C C . ARG A 1 109 ? 17.006 2.396 -34.916 1.00 70.88 109 ARG A C 1
ATOM 775 O O . ARG A 1 109 ? 16.531 1.882 -33.931 1.00 70.88 109 ARG A O 1
ATOM 782 N N . ASN A 1 110 ? 18.299 2.666 -35.005 1.00 68.38 110 ASN A N 1
ATOM 783 C CA . ASN A 1 110 ? 19.227 2.416 -33.905 1.00 68.38 110 ASN A CA 1
ATOM 784 C C . ASN A 1 110 ? 20.275 3.517 -33.871 1.00 68.38 110 ASN A C 1
ATOM 786 O O . ASN A 1 110 ? 20.661 4.031 -34.921 1.00 68.38 110 ASN A O 1
ATOM 790 N N . VAL A 1 111 ? 20.765 3.840 -32.675 1.00 80.50 111 VAL A N 1
ATOM 791 C CA . VAL A 1 111 ? 21.970 4.657 -32.504 1.00 80.50 111 VAL A CA 1
ATOM 792 C C . VAL A 1 111 ? 22.978 3.833 -31.712 1.00 80.50 111 VAL A C 1
ATOM 794 O O . VAL A 1 111 ? 22.794 3.578 -30.525 1.00 80.50 111 VAL A O 1
ATOM 797 N N . ILE A 1 112 ? 24.034 3.387 -32.387 1.00 79.69 112 ILE A N 1
ATOM 798 C CA . ILE A 1 112 ? 25.066 2.505 -31.840 1.00 79.69 112 ILE A CA 1
ATOM 799 C C . ILE A 1 112 ? 26.312 3.342 -31.554 1.00 79.69 112 ILE A C 1
ATOM 801 O O . ILE A 1 112 ? 26.893 3.931 -32.464 1.00 79.69 112 ILE A O 1
ATOM 805 N N . MET A 1 113 ? 26.750 3.380 -30.298 1.00 84.50 113 MET A N 1
ATOM 806 C CA . MET A 1 113 ? 27.999 4.025 -29.881 1.00 84.50 113 MET A CA 1
ATOM 807 C C . MET A 1 113 ? 29.024 2.936 -29.546 1.00 84.50 113 MET A C 1
ATOM 809 O O . MET A 1 113 ? 28.771 2.121 -28.662 1.00 84.50 113 MET A O 1
ATOM 813 N N . SER A 1 114 ? 30.157 2.870 -30.254 1.00 80.69 114 SER A N 1
ATOM 814 C CA . SER A 1 114 ? 31.154 1.796 -30.065 1.00 80.69 114 SER A CA 1
ATOM 815 C C . SER A 1 114 ? 32.588 2.251 -30.355 1.00 80.69 114 SER A C 1
ATOM 817 O O . SER A 1 114 ? 32.801 3.140 -31.172 1.00 80.69 114 SER A O 1
ATOM 819 N N . THR A 1 115 ? 33.588 1.610 -29.743 1.00 87.94 115 THR A N 1
ATOM 820 C CA . THR A 1 115 ? 35.007 1.766 -30.124 1.00 87.94 115 THR A CA 1
ATOM 821 C C . THR A 1 115 ? 35.406 0.878 -31.310 1.00 87.94 115 THR A C 1
ATOM 823 O O . THR A 1 115 ? 36.420 1.128 -31.969 1.00 87.94 115 THR A O 1
ATOM 826 N N . ALA A 1 116 ? 34.608 -0.150 -31.620 1.00 83.75 116 ALA A N 1
ATOM 827 C CA . ALA A 1 116 ? 34.830 -1.046 -32.749 1.00 83.75 116 ALA A CA 1
ATOM 828 C C . ALA A 1 116 ? 34.411 -0.397 -34.080 1.00 83.75 116 ALA A C 1
ATOM 830 O O . ALA A 1 116 ? 33.620 0.547 -34.124 1.00 83.75 116 ALA A O 1
ATOM 831 N N . ASN A 1 117 ? 34.949 -0.909 -35.191 1.00 85.81 117 ASN A N 1
ATOM 832 C CA . ASN A 1 117 ? 34.449 -0.531 -36.512 1.00 85.81 117 ASN A CA 1
ATOM 833 C C . ASN A 1 117 ? 33.008 -1.040 -36.695 1.00 85.81 117 ASN A C 1
ATOM 835 O O . ASN A 1 117 ? 32.705 -2.134 -36.218 1.00 85.81 117 ASN A O 1
ATOM 839 N N . PRO A 1 118 ? 32.151 -0.298 -37.418 1.00 83.88 118 PRO A N 1
ATOM 840 C CA . PRO A 1 118 ? 30.818 -0.766 -37.781 1.00 83.88 118 PRO A CA 1
ATOM 841 C C . PRO A 1 118 ? 30.867 -2.149 -38.446 1.00 83.88 118 PRO A C 1
ATOM 843 O O . PRO A 1 118 ? 31.498 -2.299 -39.493 1.00 83.88 118 PRO A O 1
ATOM 846 N N . SER A 1 119 ? 30.211 -3.153 -37.859 1.00 78.94 119 SER A N 1
ATOM 847 C CA . SER A 1 119 ? 30.086 -4.497 -38.438 1.00 78.94 119 SER A CA 1
ATOM 848 C C . SER A 1 119 ? 28.626 -4.958 -38.453 1.00 78.94 119 SER A C 1
ATOM 850 O O . SER A 1 119 ? 28.080 -5.430 -37.462 1.00 78.94 119 SER A O 1
ATOM 852 N N . GLY A 1 120 ? 27.993 -4.823 -39.621 1.00 74.50 120 GLY A N 1
ATOM 853 C CA . GLY A 1 120 ? 26.596 -5.204 -39.850 1.00 74.50 120 GLY A CA 1
ATOM 854 C C . GLY A 1 120 ? 25.590 -4.166 -39.348 1.00 74.50 120 GLY A C 1
ATOM 855 O O . GLY A 1 120 ? 25.598 -3.784 -38.190 1.00 74.50 120 GLY A O 1
ATOM 856 N N . GLY A 1 121 ? 24.695 -3.712 -40.223 1.00 71.00 121 GLY A N 1
ATOM 857 C CA . GLY A 1 121 ? 23.649 -2.747 -39.889 1.00 71.00 121 GLY A CA 1
ATOM 858 C C . GLY A 1 121 ? 22.612 -2.673 -41.001 1.00 71.00 121 GLY A C 1
ATOM 859 O O . GLY A 1 121 ? 22.889 -3.031 -42.148 1.00 71.00 121 GLY A O 1
ATOM 860 N N . SER A 1 122 ? 21.405 -2.238 -40.664 1.00 76.88 122 SER A N 1
ATOM 861 C CA . SER A 1 122 ? 20.306 -2.079 -41.616 1.00 76.88 122 SER A CA 1
ATOM 862 C C . SER A 1 122 ? 20.092 -0.592 -41.943 1.00 76.88 122 SER A C 1
ATOM 864 O O . SER A 1 122 ? 20.409 0.296 -41.156 1.00 76.88 122 SER A O 1
ATOM 866 N N . ASN A 1 123 ? 19.484 -0.275 -43.091 1.00 72.19 123 ASN A N 1
ATOM 867 C CA . ASN A 1 123 ? 19.201 1.113 -43.506 1.00 72.19 123 ASN A CA 1
ATOM 868 C C . ASN A 1 123 ? 18.400 1.873 -42.432 1.00 72.19 123 ASN A C 1
ATOM 870 O O . ASN A 1 123 ? 17.314 1.422 -42.080 1.00 72.19 123 ASN A O 1
ATOM 874 N N . GLY A 1 124 ? 18.927 2.985 -41.915 1.00 74.12 124 GLY A N 1
ATOM 875 C CA . GLY A 1 124 ? 18.339 3.739 -40.796 1.00 74.12 124 GLY A CA 1
ATOM 876 C C . GLY A 1 124 ? 19.050 3.557 -39.449 1.00 74.12 124 GLY A C 1
ATOM 877 O O . GLY A 1 124 ? 18.672 4.220 -38.487 1.00 74.12 124 GLY A O 1
ATOM 878 N N . ASP A 1 125 ? 20.077 2.708 -39.362 1.00 76.50 125 ASP A N 1
ATOM 879 C CA . ASP A 1 125 ? 20.956 2.650 -38.189 1.00 76.50 125 ASP A CA 1
ATOM 880 C C . ASP A 1 125 ? 22.039 3.744 -38.281 1.00 76.50 125 ASP A C 1
ATOM 882 O O . ASP A 1 125 ? 22.634 3.953 -39.341 1.00 76.50 125 ASP A O 1
ATOM 886 N N . ILE A 1 126 ? 22.310 4.435 -37.172 1.00 83.75 126 ILE A N 1
ATOM 887 C CA . ILE A 1 126 ? 23.431 5.372 -37.017 1.00 83.75 126 ILE A CA 1
ATOM 888 C C . ILE A 1 126 ? 24.500 4.715 -36.152 1.00 83.75 126 ILE A C 1
ATOM 890 O O . ILE A 1 126 ? 24.208 4.239 -35.057 1.00 83.75 126 ILE A O 1
ATOM 894 N N . TRP A 1 127 ? 25.751 4.766 -36.608 1.00 85.50 127 TRP A N 1
ATOM 895 C CA . TRP A 1 127 ? 26.909 4.319 -35.840 1.00 85.50 127 TRP A CA 1
ATOM 896 C C . TRP A 1 127 ? 27.828 5.494 -35.529 1.00 85.50 127 TRP A C 1
ATOM 898 O O . TRP A 1 127 ? 28.287 6.188 -36.436 1.00 85.50 127 TRP A O 1
ATOM 908 N N . ILE A 1 128 ? 28.127 5.696 -34.252 1.00 87.19 128 ILE A N 1
ATOM 909 C CA . ILE A 1 128 ? 29.077 6.701 -33.784 1.00 87.19 128 ILE A CA 1
ATOM 910 C C . ILE A 1 128 ? 30.269 5.955 -33.197 1.00 87.19 128 ILE A C 1
ATOM 912 O O . ILE A 1 128 ? 30.189 5.373 -32.113 1.00 87.19 128 ILE A O 1
ATOM 916 N N . LYS A 1 129 ? 31.377 5.951 -33.943 1.00 86.19 129 LYS A N 1
ATOM 917 C CA . LYS A 1 129 ? 32.642 5.408 -33.457 1.00 86.19 129 LYS A CA 1
ATOM 918 C C .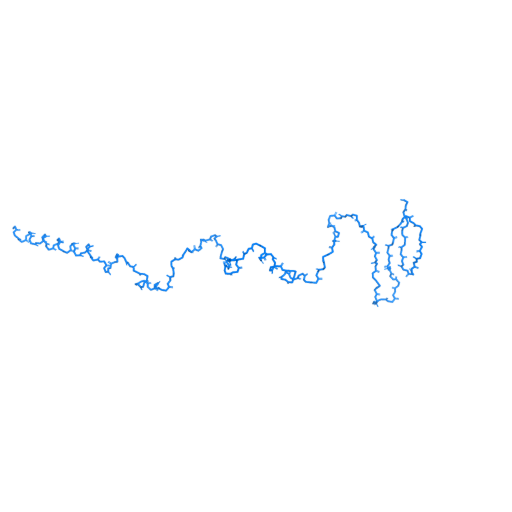 LYS A 1 129 ? 33.365 6.451 -32.611 1.00 86.19 129 LYS A C 1
ATOM 920 O O . LYS A 1 129 ? 33.554 7.573 -33.074 1.00 86.19 129 LYS A O 1
ATOM 925 N N . TYR A 1 130 ? 33.817 6.071 -31.423 1.00 85.00 130 TYR A N 1
ATOM 926 C CA . TYR A 1 130 ? 34.677 6.911 -30.586 1.00 85.00 130 TYR A CA 1
ATOM 927 C C . TYR A 1 130 ? 36.030 6.233 -30.326 1.00 85.00 130 TYR A C 1
ATOM 929 O O . TYR A 1 130 ? 36.162 5.019 -30.501 1.00 85.00 130 TYR A O 1
ATOM 937 N N . LYS A 1 131 ? 37.053 7.039 -30.020 1.00 77.06 131 LYS A N 1
ATOM 938 C CA . LYS A 1 131 ? 38.392 6.557 -29.652 1.00 77.06 131 LYS A CA 1
ATOM 939 C C . LYS A 1 131 ? 38.467 6.236 -28.169 1.00 77.06 131 LYS A C 1
ATOM 941 O O . LYS A 1 131 ? 37.830 6.978 -27.392 1.00 77.06 131 LYS A O 1
#